Protein AF-A0A067NFE0-F1 (afdb_monomer_lite)

Secondary structure (DSSP, 8-state):
-B-TT-SEEEEPTTS-EEEE-HHHHHHH-HHHHHHTTSTTSS-S-EETTEEEEE-SS-HHHHHHH-

Organism: Pleurotus ostreatus (strain PC15) (NCBI:txid1137138)

Sequence (66 aa):
FDDEDADIILRSSDGVDFYVYKLILTLASPIFRDMFLLPDSASNAREGDKALVDMHENSDVLDTLL

Foldseek 3Di:
DDDPPAQAWEAEPVGDTDRHHLVVQVVLDVVSVVCVVDPPQQPPDDPVRHTYGYDDHHPVVVVVVD

Radius of gyration: 10.95 Å; chains: 1; bounding box: 27×24×25 Å

InterPro domains:
  IPR000210 BTB/POZ domain [PF00651] (6-46)
  IPR000210 BTB/POZ domain [PS50097] (6-66)
  IPR011333 SKP1/BTB/POZ domain superfamily [G3DSA:3.30.710.10] (1-66)
  IPR011333 SKP1/BTB/POZ domain superfamily [SSF54695] (3-44)

Structure (mmCIF, N/CA/C/O backbone):
data_AF-A0A067NFE0-F1
#
_entry.id   AF-A0A067NFE0-F1
#
loop_
_atom_site.group_PDB
_atom_site.id
_atom_site.type_symbol
_atom_site.label_atom_id
_atom_site.label_alt_id
_atom_site.label_comp_id
_atom_site.label_asym_id
_atom_site.label_entity_id
_atom_site.label_seq_id
_atom_site.pdbx_PDB_ins_code
_atom_site.Cartn_x
_atom_site.Cartn_y
_atom_site.Cartn_z
_atom_site.occupancy
_atom_site.B_iso_or_equiv
_atom_site.auth_seq_id
_atom_site.auth_comp_id
_atom_site.auth_asym_id
_atom_site.auth_atom_id
_atom_site.pdbx_PDB_model_num
ATOM 1 N N . PHE A 1 1 ? -7.704 -4.854 -0.782 1.00 61.22 1 PHE A N 1
ATOM 2 C CA . PHE A 1 1 ? -6.275 -4.575 -0.535 1.00 61.22 1 PHE A CA 1
ATOM 3 C C . PHE A 1 1 ? -5.649 -5.790 0.150 1.00 61.22 1 PHE A C 1
ATOM 5 O O . PHE A 1 1 ? -4.895 -5.646 1.096 1.00 61.22 1 PHE A O 1
ATOM 12 N N . ASP A 1 2 ? -5.977 -6.993 -0.339 1.00 66.19 2 ASP A N 1
ATOM 13 C CA . ASP A 1 2 ? -5.634 -8.288 0.272 1.00 66.19 2 ASP A CA 1
ATOM 14 C C . ASP A 1 2 ? -5.239 -9.254 -0.846 1.00 66.19 2 ASP A C 1
ATOM 16 O O . ASP A 1 2 ? -5.853 -10.299 -1.057 1.00 66.19 2 ASP A O 1
ATOM 20 N N . ASP A 1 3 ? -4.294 -8.810 -1.670 1.00 78.25 3 ASP A N 1
ATOM 21 C CA . ASP A 1 3 ? -3.802 -9.581 -2.804 1.00 78.25 3 ASP A CA 1
ATOM 22 C C . ASP A 1 3 ? -2.439 -10.187 -2.454 1.00 78.25 3 ASP A C 1
ATOM 24 O O . ASP A 1 3 ? -1.489 -9.475 -2.110 1.00 78.25 3 ASP A O 1
ATOM 28 N N . GLU A 1 4 ? -2.337 -11.512 -2.548 1.00 81.19 4 GLU A N 1
ATOM 29 C CA . GLU A 1 4 ? -1.094 -12.247 -2.307 1.00 81.19 4 GLU A CA 1
ATOM 30 C C . GLU A 1 4 ? 0.002 -11.894 -3.319 1.00 81.19 4 GLU A C 1
ATOM 32 O O . GLU A 1 4 ? 1.176 -12.117 -3.028 1.00 81.19 4 GLU A O 1
ATOM 37 N N . ASP A 1 5 ? -0.336 -11.273 -4.450 1.00 86.19 5 ASP A N 1
ATOM 38 C CA . ASP A 1 5 ? 0.616 -10.815 -5.464 1.00 86.19 5 ASP A CA 1
ATOM 39 C C . ASP A 1 5 ? 1.068 -9.352 -5.260 1.00 86.19 5 ASP A 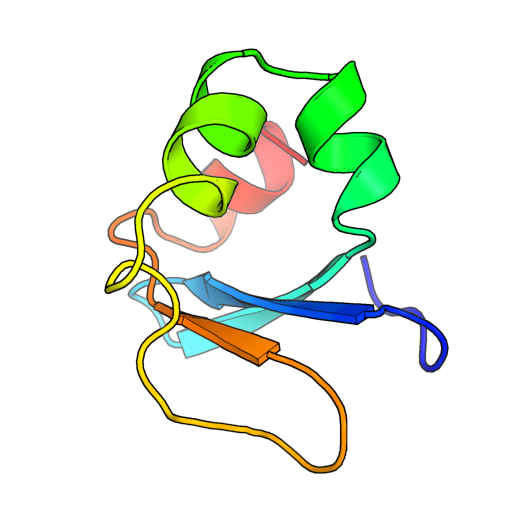C 1
ATOM 41 O O . ASP A 1 5 ? 1.950 -8.871 -5.974 1.00 86.19 5 ASP A O 1
ATOM 45 N N . ALA A 1 6 ? 0.542 -8.646 -4.248 1.00 90.06 6 ALA A N 1
ATOM 46 C CA . ALA A 1 6 ? 0.938 -7.273 -3.907 1.00 90.06 6 ALA A CA 1
ATOM 47 C C . ALA A 1 6 ? 2.460 -7.118 -3.711 1.00 90.06 6 ALA A C 1
ATOM 49 O O . ALA A 1 6 ? 3.120 -7.983 -3.142 1.00 90.06 6 ALA A O 1
ATOM 50 N N . ASP A 1 7 ? 3.049 -5.999 -4.115 1.00 89.25 7 ASP A N 1
ATOM 51 C CA . ASP A 1 7 ? 4.499 -5.779 -3.990 1.00 89.25 7 ASP A CA 1
ATOM 52 C C . ASP A 1 7 ? 4.885 -4.950 -2.749 1.00 89.25 7 ASP A C 1
ATOM 54 O O . ASP A 1 7 ? 6.071 -4.837 -2.414 1.00 89.25 7 ASP A O 1
ATOM 58 N N . ILE A 1 8 ? 3.895 -4.408 -2.033 1.00 89.56 8 ILE A N 1
ATOM 59 C CA . ILE A 1 8 ? 4.089 -3.610 -0.824 1.00 89.56 8 ILE A CA 1
ATOM 60 C C . ILE A 1 8 ? 2.961 -3.824 0.197 1.00 89.56 8 ILE A C 1
ATOM 62 O O . ILE A 1 8 ? 1.797 -4.023 -0.154 1.00 89.56 8 ILE A O 1
ATOM 66 N N . ILE A 1 9 ? 3.329 -3.762 1.474 1.00 91.75 9 ILE A N 1
ATOM 67 C CA . ILE A 1 9 ? 2.437 -3.782 2.630 1.00 91.75 9 ILE A CA 1
ATOM 68 C C . ILE A 1 9 ? 2.503 -2.406 3.292 1.00 91.75 9 ILE A C 1
ATOM 70 O O . ILE A 1 9 ? 3.582 -1.959 3.689 1.00 91.75 9 ILE A O 1
ATOM 74 N N . LEU A 1 10 ? 1.361 -1.733 3.418 1.00 91.56 10 LEU A N 1
ATOM 75 C CA . LEU A 1 10 ? 1.222 -0.552 4.269 1.00 91.56 10 LEU A CA 1
ATOM 76 C C . LEU A 1 10 ? 0.644 -1.000 5.610 1.00 91.56 10 LEU A C 1
ATOM 78 O O . LEU A 1 10 ? -0.477 -1.501 5.649 1.00 91.56 10 LEU A O 1
ATOM 82 N N . ARG A 1 11 ? 1.397 -0.838 6.697 1.00 93.06 11 ARG A N 1
ATOM 83 C CA . ARG A 1 11 ? 0.933 -1.158 8.051 1.00 93.06 11 ARG A CA 1
ATOM 84 C C . ARG A 1 11 ? 0.407 0.103 8.713 1.00 93.06 11 ARG A C 1
ATOM 86 O O . ARG A 1 11 ? 1.158 1.058 8.884 1.00 93.06 11 ARG A O 1
ATOM 93 N N . SER A 1 12 ? -0.864 0.121 9.089 1.00 94.69 12 SER A N 1
ATOM 94 C CA . SER A 1 12 ? -1.458 1.238 9.822 1.00 94.69 12 SER A CA 1
ATOM 95 C C . SER A 1 12 ? -0.892 1.364 11.241 1.00 94.69 12 SER A C 1
ATOM 97 O O . SER A 1 12 ? -0.331 0.418 11.800 1.00 94.69 12 SER A O 1
ATOM 99 N N . SER A 1 13 ? -1.089 2.520 11.875 1.00 95.50 13 SER A N 1
ATOM 100 C CA . SER A 1 13 ? -0.634 2.767 13.252 1.00 95.50 13 SER A CA 1
ATOM 101 C C . SER A 1 13 ? -1.320 1.886 14.308 1.00 95.50 13 SER A C 1
ATOM 103 O O . SER A 1 13 ? -0.763 1.666 15.384 1.00 95.50 13 SER A O 1
ATOM 105 N N . ASP A 1 14 ? -2.503 1.351 14.001 1.00 96.69 14 ASP A N 1
ATOM 106 C CA . ASP A 1 14 ? -3.241 0.362 14.794 1.00 96.69 14 ASP A CA 1
ATOM 107 C C . ASP A 1 14 ? -2.938 -1.099 14.398 1.00 96.69 14 ASP A C 1
ATOM 109 O O . ASP A 1 14 ? -3.530 -2.020 14.959 1.00 96.69 14 ASP A O 1
ATOM 113 N N . GLY A 1 15 ? -1.966 -1.320 13.503 1.00 93.62 15 GLY A N 1
ATOM 114 C CA . GLY A 1 15 ? -1.394 -2.635 13.199 1.00 93.62 15 GLY A CA 1
ATOM 115 C C . GLY A 1 15 ? -2.145 -3.453 12.148 1.00 93.62 15 GLY A C 1
ATOM 116 O O . GLY A 1 15 ? -1.964 -4.668 12.100 1.00 93.62 15 GLY A O 1
ATOM 117 N N . VAL A 1 16 ? -2.990 -2.819 11.334 1.00 94.62 16 VAL A N 1
ATOM 118 C CA . VAL A 1 16 ? -3.679 -3.461 10.208 1.00 94.62 16 VAL A CA 1
ATOM 119 C C . VAL A 1 16 ? -2.807 -3.363 8.962 1.00 94.62 16 VAL A C 1
ATOM 121 O O . VAL A 1 16 ? -2.313 -2.287 8.622 1.00 94.62 16 VAL A O 1
ATOM 124 N N . ASP A 1 17 ? -2.637 -4.488 8.275 1.00 93.50 17 ASP A N 1
ATOM 125 C CA . ASP A 1 17 ? -1.810 -4.587 7.077 1.00 93.50 17 ASP A CA 1
ATOM 126 C C . ASP A 1 17 ? -2.659 -4.482 5.812 1.00 93.50 17 ASP A C 1
ATOM 128 O O . ASP A 1 17 ? -3.632 -5.215 5.646 1.00 93.50 17 ASP A O 1
ATOM 132 N N . PHE A 1 18 ? -2.257 -3.594 4.904 1.00 92.06 18 PHE A N 1
ATOM 133 C CA . PHE A 1 18 ? -2.883 -3.392 3.601 1.00 92.06 18 PHE A CA 1
ATOM 134 C C . PHE A 1 18 ? -1.922 -3.838 2.499 1.00 92.06 18 PHE A C 1
ATOM 136 O O . PHE A 1 18 ? -0.875 -3.224 2.276 1.00 92.06 18 PHE A O 1
ATOM 143 N N . TYR A 1 19 ? -2.299 -4.891 1.781 1.00 92.75 19 TYR A N 1
ATOM 144 C CA . TYR A 1 19 ? -1.553 -5.462 0.664 1.00 92.75 19 TYR A CA 1
ATOM 145 C C . TYR A 1 19 ? -1.957 -4.754 -0.630 1.00 92.75 19 TYR A C 1
ATOM 147 O O . TYR A 1 19 ? -3.060 -4.929 -1.161 1.00 92.75 19 TYR A O 1
ATOM 155 N N . VAL A 1 20 ? -1.060 -3.914 -1.137 1.00 91.38 20 VAL A N 1
ATOM 156 C CA . VAL A 1 20 ? -1.334 -3.013 -2.261 1.00 91.38 20 VAL A CA 1
ATOM 157 C C . VAL A 1 20 ? -0.213 -3.043 -3.290 1.00 91.38 20 VAL A C 1
ATOM 159 O O . VAL A 1 20 ? 0.876 -3.555 -3.049 1.00 91.38 20 VAL A O 1
ATOM 162 N N . TYR A 1 21 ? -0.488 -2.487 -4.470 1.00 91.69 21 TYR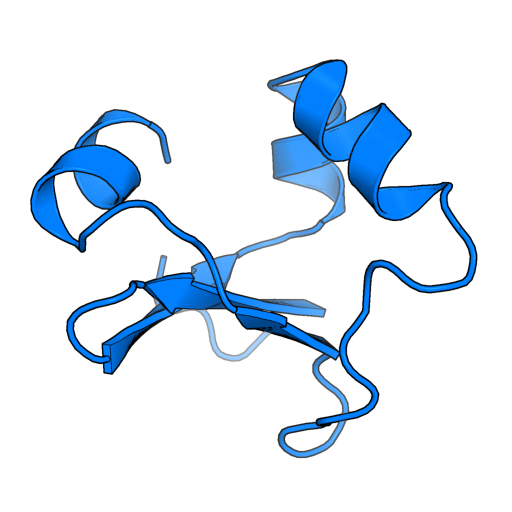 A N 1
ATOM 163 C CA . TYR A 1 21 ? 0.508 -2.365 -5.527 1.00 91.69 21 TYR A CA 1
ATOM 164 C C . TYR A 1 21 ? 1.102 -0.961 -5.548 1.00 91.69 21 TYR A C 1
ATOM 166 O O . TYR A 1 21 ? 0.398 0.032 -5.773 1.00 91.69 21 TYR A O 1
ATOM 174 N N . LYS A 1 22 ? 2.425 -0.880 -5.431 1.00 88.62 22 LYS A N 1
ATOM 175 C CA . LYS A 1 22 ? 3.215 0.349 -5.520 1.00 88.62 22 LYS A CA 1
ATOM 176 C C . LYS A 1 22 ? 2.890 1.138 -6.785 1.00 88.62 22 LYS A C 1
ATOM 178 O O . LYS A 1 22 ? 2.800 2.367 -6.744 1.00 88.62 22 LYS A O 1
ATOM 183 N N . LEU A 1 23 ? 2.675 0.438 -7.903 1.00 90.56 23 LEU A N 1
ATOM 184 C CA . LEU A 1 23 ? 2.290 1.042 -9.178 1.00 90.56 23 LEU A CA 1
ATOM 185 C C . LEU A 1 23 ? 0.958 1.796 -9.080 1.00 90.56 23 LEU A C 1
ATOM 187 O O . LEU A 1 23 ? 0.880 2.938 -9.530 1.00 90.56 23 LEU A O 1
ATOM 191 N N . ILE A 1 24 ? -0.068 1.186 -8.481 1.00 91.06 24 ILE A N 1
ATOM 192 C CA . ILE A 1 24 ? -1.399 1.794 -8.359 1.00 91.06 24 ILE A CA 1
ATOM 193 C C . ILE A 1 24 ? -1.311 3.054 -7.499 1.00 91.06 24 ILE A C 1
ATOM 195 O O . ILE A 1 24 ? -1.740 4.119 -7.936 1.00 91.06 24 ILE A O 1
ATOM 199 N N . LEU A 1 25 ? -0.655 2.973 -6.340 1.00 90.62 25 LEU A N 1
ATOM 200 C CA . LEU A 1 25 ? -0.471 4.119 -5.444 1.00 90.62 25 LEU A CA 1
ATOM 201 C C . LEU A 1 25 ? 0.312 5.262 -6.097 1.00 90.62 25 LEU A C 1
ATOM 203 O O . LEU A 1 25 ? -0.067 6.426 -5.992 1.00 90.62 25 LEU A O 1
ATOM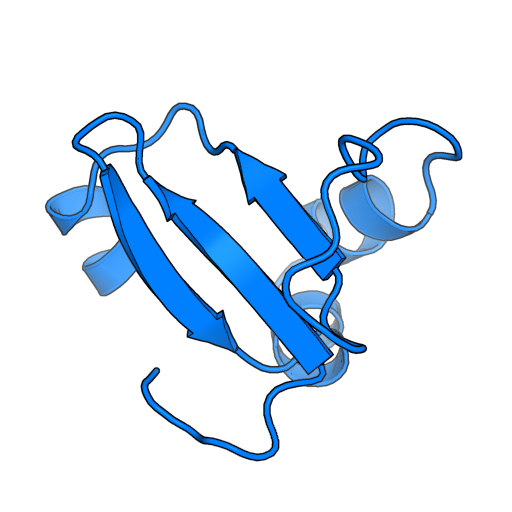 207 N N . THR A 1 26 ? 1.371 4.925 -6.836 1.00 90.44 26 THR A N 1
ATOM 208 C CA . THR A 1 26 ? 2.188 5.886 -7.593 1.00 90.44 26 THR A CA 1
ATOM 209 C C . THR A 1 26 ? 1.374 6.620 -8.665 1.00 90.44 26 THR A C 1
ATOM 211 O O . THR A 1 26 ? 1.630 7.794 -8.955 1.00 90.44 26 THR A O 1
ATOM 214 N N . LEU A 1 27 ? 0.422 5.934 -9.303 1.00 90.38 27 LEU A N 1
ATOM 215 C CA . LEU A 1 27 ? -0.472 6.521 -10.302 1.00 90.38 27 LEU A CA 1
ATOM 216 C C . LEU A 1 27 ? -1.593 7.343 -9.658 1.00 90.38 27 LEU A C 1
ATOM 218 O O . LEU A 1 27 ? -1.963 8.377 -10.210 1.00 90.38 27 LEU A O 1
ATOM 222 N N . ALA A 1 28 ? -2.101 6.905 -8.507 1.00 89.00 28 ALA A N 1
ATOM 223 C CA . ALA A 1 28 ? -3.201 7.547 -7.799 1.00 89.00 28 ALA A CA 1
ATOM 224 C C . ALA A 1 28 ? -2.784 8.847 -7.092 1.00 89.00 28 ALA A C 1
ATOM 226 O O . ALA A 1 28 ? -3.561 9.799 -7.062 1.00 89.00 28 ALA A O 1
ATOM 227 N N . SER A 1 29 ? -1.564 8.914 -6.542 1.00 88.62 29 SER A N 1
ATOM 228 C CA . SER A 1 29 ? -1.106 10.070 -5.766 1.00 88.62 29 SER A CA 1
ATOM 229 C C . SER A 1 29 ? 0.377 10.392 -5.989 1.00 88.62 29 SER A C 1
ATOM 231 O O . SER A 1 29 ? 1.241 9.529 -5.797 1.00 88.62 29 SER A O 1
ATOM 233 N N . PRO A 1 30 ? 0.719 11.658 -6.304 1.00 87.50 30 PRO A N 1
ATOM 234 C CA . PRO A 1 30 ? 2.102 12.129 -6.299 1.00 87.50 30 PRO A CA 1
ATOM 235 C C . PRO A 1 30 ? 2.795 11.952 -4.943 1.00 87.50 30 PRO A C 1
ATOM 237 O O . PRO A 1 30 ? 3.993 11.709 -4.912 1.00 87.50 30 PRO A O 1
ATOM 240 N N . ILE A 1 31 ? 2.051 11.996 -3.833 1.00 85.94 31 ILE A N 1
ATOM 241 C CA . ILE A 1 31 ? 2.624 11.804 -2.494 1.00 85.94 31 ILE A CA 1
ATOM 242 C C . ILE A 1 31 ? 3.200 10.394 -2.353 1.00 85.94 31 ILE A C 1
ATOM 244 O O . ILE A 1 31 ? 4.345 10.243 -1.935 1.00 85.94 31 ILE A O 1
ATOM 248 N N . PHE A 1 32 ? 2.453 9.366 -2.769 1.00 86.88 32 PHE A N 1
ATOM 249 C CA . PHE A 1 32 ? 2.955 7.991 -2.751 1.00 86.88 32 PHE A CA 1
ATOM 250 C C . PHE A 1 32 ? 4.119 7.807 -3.725 1.00 86.88 32 PHE A C 1
ATOM 252 O O . PHE A 1 32 ? 5.115 7.178 -3.380 1.00 86.88 32 PHE A O 1
ATOM 259 N N . ARG A 1 33 ? 4.049 8.410 -4.918 1.00 87.38 33 ARG A N 1
ATOM 260 C CA . ARG A 1 33 ? 5.173 8.411 -5.866 1.00 87.38 33 ARG A CA 1
ATOM 261 C C . ARG A 1 33 ? 6.450 8.950 -5.225 1.00 87.38 33 ARG A C 1
ATOM 263 O O . ARG A 1 33 ? 7.481 8.290 -5.302 1.00 87.38 33 ARG A O 1
ATOM 270 N N . ASP A 1 34 ? 6.372 10.124 -4.615 1.00 87.44 34 ASP A N 1
ATOM 271 C CA . ASP A 1 34 ? 7.526 10.804 -4.033 1.00 87.44 34 ASP A CA 1
ATOM 272 C C . ASP A 1 34 ? 8.052 10.039 -2.821 1.00 87.44 34 ASP A C 1
ATOM 274 O O . ASP A 1 34 ? 9.255 9.805 -2.715 1.00 87.44 34 ASP A O 1
ATOM 278 N N . MET A 1 35 ? 7.153 9.549 -1.965 1.00 84.12 35 MET A N 1
ATOM 279 C CA . MET A 1 35 ? 7.483 8.677 -0.842 1.00 84.12 35 MET A CA 1
ATOM 280 C C . MET A 1 35 ? 8.313 7.477 -1.301 1.00 84.12 35 MET A C 1
ATOM 282 O O . MET A 1 35 ? 9.332 7.174 -0.695 1.00 84.12 35 MET A O 1
ATOM 286 N N . PHE A 1 36 ? 7.942 6.829 -2.401 1.00 82.88 36 PHE A N 1
ATOM 287 C CA . PHE A 1 36 ? 8.635 5.658 -2.936 1.00 82.88 36 PHE A CA 1
ATOM 288 C C . PHE A 1 36 ? 9.960 5.925 -3.655 1.00 82.88 36 PHE A C 1
ATOM 290 O O . PHE A 1 36 ? 10.662 4.963 -3.990 1.00 82.88 36 PHE A O 1
ATOM 297 N N . LEU A 1 37 ? 10.269 7.188 -3.942 1.00 81.50 37 LEU A N 1
ATOM 298 C CA . LEU A 1 37 ? 11.536 7.621 -4.530 1.00 81.50 37 LEU A CA 1
ATOM 299 C C . LEU A 1 37 ? 12.587 7.941 -3.460 1.00 81.50 37 LEU A C 1
ATOM 301 O O . LEU A 1 37 ? 13.772 8.025 -3.784 1.00 81.50 37 LEU A O 1
ATOM 305 N N . LEU A 1 38 ? 12.172 8.119 -2.202 1.00 76.00 38 LEU A N 1
ATOM 306 C CA . LEU A 1 38 ? 13.091 8.369 -1.100 1.00 76.00 38 LEU A CA 1
ATOM 307 C C . LEU A 1 38 ? 13.849 7.077 -0.732 1.00 76.00 38 LEU A C 1
ATOM 309 O O . LEU A 1 38 ? 13.242 6.011 -0.649 1.00 76.00 38 LEU A O 1
ATOM 313 N N . PRO A 1 39 ? 15.172 7.148 -0.500 1.00 62.38 39 PRO A N 1
ATOM 314 C CA . PRO A 1 39 ? 16.001 5.970 -0.236 1.00 62.38 39 PRO A CA 1
ATOM 315 C C . PRO A 1 39 ? 15.702 5.263 1.100 1.00 62.38 39 PRO A C 1
ATOM 317 O O . PRO A 1 39 ? 16.055 4.095 1.234 1.00 62.38 39 PRO A O 1
ATOM 320 N N . ASP A 1 40 ? 15.036 5.936 2.048 1.00 55.94 40 ASP A N 1
ATOM 321 C CA . ASP A 1 40 ? 14.873 5.479 3.441 1.00 55.94 40 ASP A CA 1
ATOM 322 C C . ASP A 1 40 ? 13.414 5.261 3.890 1.00 55.94 40 ASP A C 1
ATOM 324 O O . ASP A 1 40 ? 13.165 4.876 5.029 1.00 55.94 40 ASP A O 1
ATOM 328 N N . SER A 1 41 ? 12.424 5.517 3.036 1.00 54.19 41 SER A N 1
ATOM 329 C CA . SER A 1 41 ? 10.996 5.406 3.393 1.00 54.19 41 SER A CA 1
ATOM 330 C C . SER A 1 41 ? 10.475 3.970 3.396 1.00 54.19 41 SER A C 1
ATOM 332 O O . SER A 1 41 ? 9.404 3.712 3.933 1.00 54.19 41 SER A O 1
ATOM 334 N N . AL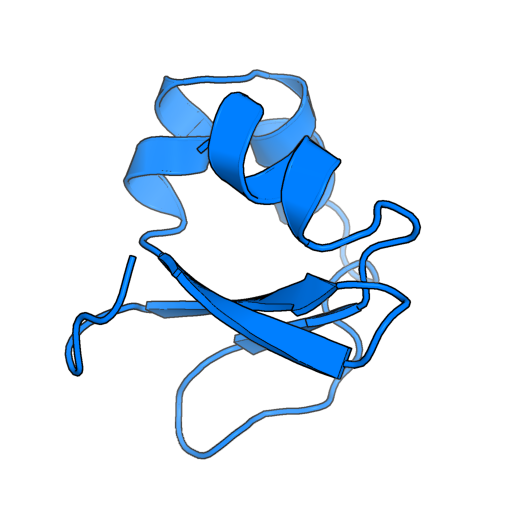A A 1 42 ? 11.228 3.026 2.832 1.00 55.56 42 ALA A N 1
ATOM 335 C CA . ALA A 1 42 ? 11.044 1.618 3.132 1.00 55.56 42 ALA A CA 1
ATOM 336 C C . ALA A 1 42 ? 11.823 1.325 4.415 1.00 55.56 42 ALA A C 1
ATOM 338 O O . ALA A 1 42 ? 13.020 1.031 4.370 1.00 55.56 42 ALA A O 1
ATOM 339 N N . SER A 1 43 ? 11.149 1.407 5.563 1.00 54.09 43 SER A N 1
ATOM 340 C CA . SER A 1 43 ? 11.553 0.668 6.755 1.00 54.09 43 SER A CA 1
ATOM 341 C C . SER A 1 43 ? 12.041 -0.701 6.276 1.00 54.09 43 SER A C 1
ATOM 343 O O . SER A 1 43 ? 11.300 -1.416 5.613 1.00 54.09 43 SER A O 1
ATOM 345 N N . ASN A 1 44 ? 13.304 -1.059 6.513 1.00 53.94 44 ASN A N 1
ATOM 346 C CA . ASN A 1 44 ? 13.931 -2.261 5.934 1.00 53.94 44 ASN A CA 1
ATOM 347 C C . ASN A 1 44 ? 13.304 -3.600 6.401 1.00 53.94 44 ASN A C 1
ATOM 349 O O . ASN A 1 44 ? 13.904 -4.662 6.230 1.00 53.94 44 ASN A O 1
ATOM 353 N N . ALA A 1 45 ? 12.117 -3.561 7.005 1.00 65.12 45 ALA A N 1
ATOM 354 C CA . ALA A 1 45 ? 11.278 -4.711 7.243 1.00 65.12 45 ALA A CA 1
ATOM 355 C C . ALA A 1 45 ? 10.744 -5.215 5.896 1.00 65.12 45 ALA A C 1
ATOM 357 O O . ALA A 1 45 ? 10.047 -4.523 5.155 1.00 65.12 45 ALA A O 1
ATOM 358 N N . ARG A 1 46 ? 11.123 -6.444 5.566 1.00 70.25 46 ARG A N 1
ATOM 359 C CA . ARG A 1 46 ? 10.511 -7.204 4.486 1.00 70.25 46 ARG A CA 1
ATOM 360 C C . ARG A 1 46 ? 9.726 -8.338 5.108 1.00 70.25 46 ARG A C 1
ATOM 362 O O . ARG A 1 46 ? 10.261 -9.049 5.960 1.00 70.25 46 ARG A O 1
ATOM 369 N N . GLU A 1 47 ? 8.493 -8.514 4.665 1.00 75.50 47 GLU A N 1
ATOM 370 C CA . GLU A 1 47 ? 7.735 -9.729 4.934 1.00 75.50 47 GLU A CA 1
ATOM 371 C C . GLU A 1 47 ? 7.812 -10.601 3.679 1.00 75.50 47 GLU A C 1
ATOM 373 O O . GLU A 1 47 ? 7.128 -10.371 2.681 1.00 75.50 47 GLU A O 1
ATOM 378 N N . GLY A 1 48 ? 8.770 -11.533 3.684 1.00 79.62 48 GLY A N 1
ATOM 379 C CA . GLY A 1 48 ? 9.164 -12.259 2.476 1.00 79.62 48 GLY A CA 1
ATOM 380 C C . GLY A 1 48 ? 9.807 -11.329 1.442 1.00 79.62 48 GLY A C 1
ATOM 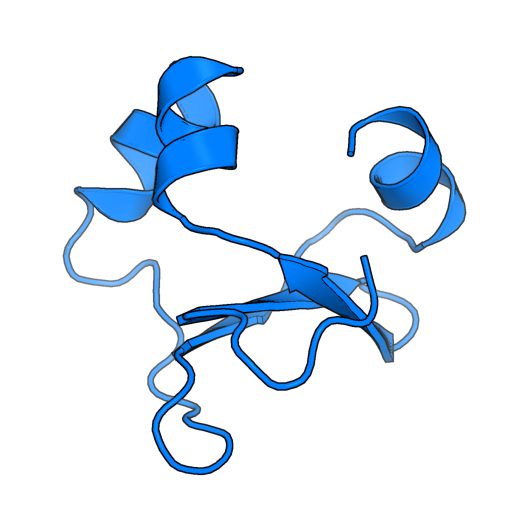381 O O . GLY A 1 48 ? 10.801 -10.665 1.737 1.00 79.62 48 GLY A O 1
ATOM 382 N N . ASP A 1 49 ? 9.233 -11.283 0.238 1.00 80.06 49 ASP A N 1
ATOM 383 C CA . ASP A 1 49 ? 9.687 -10.420 -0.862 1.00 80.06 49 ASP A CA 1
ATOM 384 C C . ASP A 1 49 ? 9.006 -9.036 -0.883 1.00 80.06 49 ASP A C 1
ATOM 386 O O . ASP A 1 49 ? 9.425 -8.153 -1.637 1.00 80.06 49 ASP A O 1
ATOM 390 N N . LYS A 1 50 ? 7.982 -8.812 -0.047 1.00 84.50 50 LYS A N 1
ATOM 391 C CA . LYS A 1 50 ? 7.200 -7.568 -0.030 1.00 84.50 50 LYS A CA 1
ATOM 392 C C . LYS A 1 50 ? 7.868 -6.517 0.852 1.00 84.50 50 LYS A C 1
ATOM 394 O O . LYS A 1 50 ? 8.340 -6.816 1.952 1.00 84.50 50 LYS A O 1
ATOM 399 N N . ALA A 1 51 ? 7.900 -5.273 0.380 1.00 86.50 51 ALA A N 1
ATOM 400 C CA . ALA A 1 51 ? 8.333 -4.148 1.205 1.00 86.50 51 ALA A CA 1
ATOM 401 C C . ALA A 1 51 ? 7.247 -3.817 2.236 1.00 86.50 51 ALA A C 1
ATOM 403 O O . ALA A 1 51 ? 6.081 -3.746 1.865 1.00 86.50 51 ALA A O 1
ATOM 404 N N . LEU A 1 52 ? 7.611 -3.592 3.498 1.00 88.44 52 LEU A N 1
ATOM 405 C CA . LEU A 1 52 ? 6.678 -3.142 4.531 1.00 88.44 52 LEU A CA 1
ATOM 406 C C . LEU A 1 52 ? 6.952 -1.680 4.866 1.00 88.44 52 LEU A C 1
ATOM 408 O O . LEU A 1 52 ? 8.104 -1.295 5.073 1.00 88.44 52 LEU A O 1
ATOM 412 N N . VAL A 1 53 ? 5.898 -0.870 4.935 1.00 88.75 53 VAL A N 1
ATOM 413 C CA . VAL A 1 53 ? 6.006 0.523 5.363 1.00 88.75 53 VAL A CA 1
ATOM 414 C C . VAL A 1 53 ? 4.991 0.845 6.445 1.00 88.75 53 VAL A C 1
ATOM 416 O O . VAL A 1 53 ? 3.787 0.711 6.238 1.00 88.75 53 VAL A O 1
ATOM 419 N N . ASP A 1 54 ? 5.498 1.304 7.585 1.00 90.81 54 ASP A N 1
ATOM 420 C CA . ASP A 1 54 ? 4.679 1.757 8.704 1.00 90.81 54 ASP A CA 1
ATOM 421 C C . ASP A 1 54 ? 4.104 3.145 8.408 1.00 90.81 54 ASP A C 1
ATOM 423 O O . ASP A 1 54 ? 4.830 4.096 8.103 1.00 90.81 54 ASP A O 1
ATOM 427 N N . MET A 1 55 ? 2.784 3.246 8.479 1.00 89.50 55 MET A N 1
ATOM 428 C CA . MET A 1 55 ? 2.011 4.463 8.279 1.00 89.50 55 MET A CA 1
ATOM 429 C C . MET A 1 55 ? 1.689 5.103 9.628 1.00 89.50 55 MET A C 1
ATOM 431 O O . MET A 1 55 ? 1.540 4.432 10.653 1.00 89.50 55 MET A O 1
ATOM 435 N N . HIS A 1 56 ? 1.538 6.424 9.627 1.00 91.44 56 HIS A N 1
ATOM 436 C CA . HIS A 1 56 ? 1.073 7.147 10.811 1.00 91.44 56 HIS A CA 1
ATOM 437 C C . HIS A 1 56 ? -0.459 7.137 10.921 1.00 91.44 56 HIS A C 1
ATOM 439 O O . HIS A 1 56 ? -1.008 7.279 12.013 1.00 91.44 56 HIS A O 1
ATOM 445 N N . GLU A 1 57 ? -1.148 6.958 9.800 1.00 93.12 57 GLU A N 1
ATOM 446 C CA . GLU A 1 57 ? -2.594 6.845 9.680 1.00 93.12 57 GLU A CA 1
ATOM 447 C C . GLU A 1 57 ? -3.105 5.528 10.288 1.00 93.12 57 GLU A C 1
ATOM 449 O O . GLU A 1 57 ? -2.408 4.513 10.297 1.00 93.12 57 GLU A O 1
ATOM 454 N N . ASN A 1 58 ? -4.321 5.540 10.835 1.00 96.31 58 ASN A N 1
ATOM 455 C CA . ASN A 1 58 ? -4.998 4.326 11.294 1.00 96.31 58 ASN A CA 1
ATOM 456 C C . ASN A 1 58 ? -5.724 3.628 10.131 1.00 96.31 58 ASN A C 1
ATOM 458 O O . ASN A 1 58 ? -5.856 4.177 9.034 1.00 96.31 58 ASN A O 1
ATOM 462 N N . SER A 1 59 ? -6.214 2.419 10.390 1.00 96.00 59 SER A N 1
ATOM 463 C CA . SER A 1 59 ? -6.899 1.581 9.407 1.00 96.00 59 SER A CA 1
ATOM 464 C C . SER A 1 59 ? -8.109 2.263 8.758 1.00 96.00 59 SER A C 1
ATOM 466 O O . SER A 1 59 ? -8.195 2.264 7.536 1.00 96.00 59 SER A O 1
ATOM 468 N N . ASP A 1 60 ? -8.976 2.926 9.532 1.00 96.50 60 ASP A N 1
ATOM 469 C CA . ASP A 1 60 ? -10.158 3.633 8.999 1.00 96.50 60 ASP A CA 1
ATOM 470 C C . ASP A 1 60 ? -9.792 4.723 7.971 1.00 96.50 60 ASP A C 1
ATOM 472 O O . ASP A 1 60 ? -10.477 4.920 6.963 1.00 96.50 60 ASP A O 1
ATOM 476 N N . VAL A 1 61 ? -8.705 5.463 8.229 1.00 94.69 61 VAL A N 1
ATOM 477 C CA . VAL A 1 61 ? -8.222 6.506 7.316 1.00 94.69 61 VAL A CA 1
ATOM 478 C C . VAL A 1 61 ? -7.620 5.878 6.063 1.00 94.69 61 VAL A C 1
ATOM 480 O O . VAL A 1 61 ? -7.924 6.337 4.963 1.00 94.69 61 VAL A O 1
ATOM 483 N N . LEU A 1 62 ? -6.804 4.832 6.203 1.00 92.00 62 LEU A N 1
ATOM 484 C CA . LEU A 1 62 ? -6.206 4.151 5.053 1.00 92.00 62 LEU A CA 1
ATOM 485 C C . LEU A 1 62 ? -7.257 3.466 4.172 1.00 92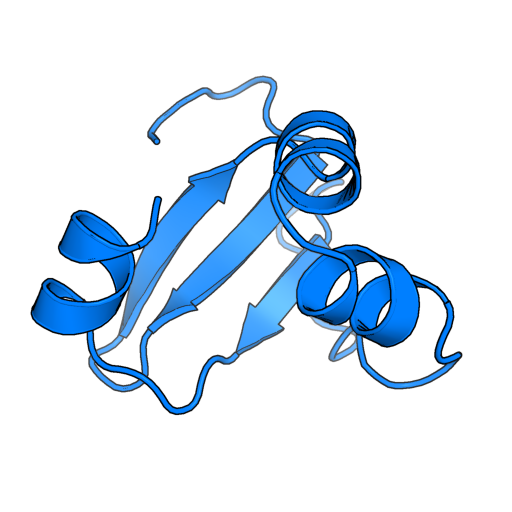.00 62 LEU A C 1
ATOM 487 O O . LEU A 1 62 ? -7.175 3.603 2.960 1.00 92.00 62 LEU A O 1
ATOM 491 N N . ASP A 1 63 ? -8.282 2.838 4.747 1.00 92.19 63 ASP A N 1
ATOM 492 C CA . ASP A 1 63 ? -9.384 2.207 3.999 1.00 92.19 63 ASP A CA 1
ATOM 493 C C . ASP A 1 63 ? -10.197 3.224 3.179 1.00 92.19 63 ASP A C 1
ATOM 495 O O . ASP A 1 63 ? -10.744 2.910 2.129 1.00 92.19 63 ASP A O 1
ATOM 499 N N . THR A 1 64 ? -10.241 4.482 3.628 1.00 90.88 64 THR A N 1
ATOM 500 C CA . THR A 1 64 ? -10.871 5.573 2.868 1.00 90.88 64 THR A CA 1
ATOM 501 C C . THR A 1 64 ? -9.975 6.089 1.733 1.00 90.88 64 THR A C 1
ATOM 503 O O . THR A 1 64 ? -10.475 6.622 0.740 1.00 90.88 64 THR A O 1
ATOM 506 N N . LEU A 1 65 ? -8.652 6.015 1.901 1.00 85.25 65 LEU A N 1
ATOM 507 C CA . LEU A 1 65 ? -7.667 6.558 0.961 1.00 85.25 65 LEU A CA 1
ATOM 508 C C . LEU A 1 65 ? -7.257 5.569 -0.141 1.00 85.25 65 LEU A C 1
ATOM 510 O O . LEU A 1 65 ? -6.792 6.020 -1.193 1.00 85.25 65 LEU A O 1
ATOM 514 N N . LEU A 1 66 ? -7.364 4.265 0.126 1.00 86.12 66 LEU A N 1
ATOM 515 C CA . LEU A 1 66 ? -6.938 3.159 -0.737 1.00 86.12 66 LEU A CA 1
ATOM 516 C C . LEU A 1 66 ? -8.095 2.611 -1.581 1.00 86.12 66 LEU A C 1
ATOM 518 O O . LEU A 1 66 ? -7.811 2.233 -2.743 1.00 86.12 66 LEU A O 1
#

pLDDT: mean 84.6, std 11.63, range [53.94, 96.69]